Protein AF-A0A2R6S5R5-F1 (afdb_monomer_lite)

Secondary structure (DSSP, 8-state):
---PPP------SS-------S--PPPHHHHHHHHHHHTT-S-HHHHHHHHHHHHHHHHHHHHHTT-SS---TTTT-SSTTTTTGGGSTT-------GGG--S-------------

Sequence (116 aa):
MVPTAASTVLRLDPPFRAEHVGSLLRPPQLLERRAQFDAKQCTAEELKAEEDAAIAAAVKFQQEVGIQSITDGEMRRGFFYEGMFEKLEGMENIVRPIETFSVGAARSVIISELKL

InterPro domains:
  IPR038071 UROD/MetE-like superfamily [G3DSA:3.20.20.210] (4-116)
  IPR038071 UROD/MetE-like superfamily [SSF51726] (13-92)

Radius of gyration: 24.51 Å; chains: 1; bounding box: 72×40×68 Å

Foldseek 3Di:
DDDDPDDPPPDAVVHDDDADDAADDADPVLVVVVVCVVVVNDDPVSSVVSLVVRQVVQQVVCVVVPHPDGYSNPSVDPDPCPPVQVPDPPGDDDDDDPVVPDPDDDDDPPDDDPDD

Organism: NCBI:txid98765

Structure (mmCIF, N/CA/C/O backbone):
data_AF-A0A2R6S5R5-F1
#
_entry.id   AF-A0A2R6S5R5-F1
#
loop_
_atom_site.group_PDB
_atom_site.id
_atom_site.type_symbol
_atom_site.label_atom_id
_atom_site.label_alt_id
_atom_site.label_comp_id
_atom_site.label_asym_id
_atom_site.label_entity_id
_atom_site.label_seq_id
_atom_site.pdbx_PDB_ins_code
_atom_site.Cartn_x
_atom_site.Cartn_y
_atom_site.Cartn_z
_atom_site.occupancy
_atom_site.B_iso_or_equiv
_atom_site.auth_seq_id
_atom_site.auth_comp_id
_atom_site.auth_asym_id
_atom_site.auth_atom_id
_atom_site.pdbx_PDB_model_num
ATOM 1 N N . MET A 1 1 ? -33.033 -22.436 26.066 1.00 39.47 1 MET A N 1
ATOM 2 C CA . MET A 1 1 ? -32.638 -22.919 24.728 1.00 39.47 1 MET A CA 1
ATOM 3 C C . MET A 1 1 ? -32.477 -21.685 23.853 1.00 39.47 1 MET A C 1
ATOM 5 O O . MET A 1 1 ? -33.474 -21.052 23.540 1.00 39.47 1 MET A O 1
ATOM 9 N N . VAL A 1 2 ? -31.241 -21.240 23.627 1.00 40.09 2 VAL A N 1
ATOM 10 C CA . VAL A 1 2 ? -30.948 -20.031 22.835 1.00 40.09 2 VAL A CA 1
ATOM 11 C C . VAL A 1 2 ? -30.979 -20.433 21.357 1.00 40.09 2 VAL A C 1
ATOM 13 O O . VAL A 1 2 ? -30.365 -21.451 21.034 1.00 40.09 2 VAL A O 1
ATOM 16 N N . PRO A 1 3 ? -31.678 -19.714 20.462 1.00 46.84 3 PRO A N 1
ATOM 17 C CA . PRO A 1 3 ? -31.628 -20.034 19.048 1.00 46.84 3 PRO A CA 1
ATOM 18 C C . PRO A 1 3 ? -30.251 -19.645 18.506 1.00 46.84 3 PRO A C 1
ATOM 20 O O . PRO A 1 3 ? -29.874 -18.475 18.500 1.00 46.84 3 PRO A O 1
ATOM 23 N N . THR A 1 4 ? -29.485 -20.647 18.082 1.00 47.94 4 THR A N 1
ATOM 24 C CA . THR A 1 4 ? -28.252 -20.478 17.313 1.00 47.94 4 THR A CA 1
ATOM 25 C C . THR A 1 4 ? -28.619 -19.860 15.967 1.00 47.94 4 THR A C 1
ATOM 27 O O . THR A 1 4 ? -29.376 -20.456 15.201 1.00 47.94 4 THR A O 1
ATOM 30 N N . ALA A 1 5 ? -28.120 -18.654 15.688 1.00 51.91 5 ALA A N 1
ATOM 31 C CA . ALA A 1 5 ? -28.269 -18.029 14.381 1.00 51.91 5 ALA A CA 1
ATOM 32 C C . ALA A 1 5 ? -27.694 -18.967 13.311 1.00 51.91 5 ALA A C 1
ATOM 34 O O . ALA A 1 5 ? -26.538 -19.388 13.395 1.00 51.91 5 ALA A O 1
ATOM 35 N N . ALA A 1 6 ? -28.527 -19.337 12.341 1.00 53.25 6 ALA A N 1
ATOM 36 C CA . ALA A 1 6 ? -28.119 -20.163 11.221 1.00 53.25 6 ALA A CA 1
ATOM 37 C C . ALA A 1 6 ? -26.992 -19.457 10.457 1.00 53.25 6 ALA A C 1
ATOM 39 O O . ALA A 1 6 ? -27.129 -18.302 10.058 1.00 53.25 6 ALA A O 1
ATOM 40 N N . SER A 1 7 ? -25.879 -20.165 10.272 1.00 55.38 7 SER A N 1
ATOM 41 C CA . SER A 1 7 ? -24.800 -19.753 9.381 1.00 55.38 7 SER A CA 1
ATOM 42 C C . SER A 1 7 ? -25.368 -19.609 7.971 1.00 55.38 7 SER A C 1
ATOM 44 O O . SER A 1 7 ? -25.808 -20.592 7.369 1.00 55.38 7 SER A O 1
ATOM 46 N N . THR A 1 8 ? -25.396 -18.379 7.462 1.00 55.62 8 THR A N 1
ATOM 47 C CA . THR A 1 8 ? -25.768 -18.055 6.083 1.00 55.62 8 THR A CA 1
ATOM 48 C C . THR A 1 8 ? -24.664 -18.550 5.151 1.00 55.62 8 THR A C 1
ATOM 50 O O . THR A 1 8 ? -23.839 -17.781 4.663 1.00 55.62 8 THR A O 1
ATOM 53 N N . VAL A 1 9 ? -24.600 -19.862 4.934 1.00 59.59 9 VAL A N 1
ATOM 54 C CA . VAL A 1 9 ? -23.736 -20.446 3.909 1.00 59.59 9 VAL A CA 1
ATOM 55 C C . VAL A 1 9 ? -24.285 -19.992 2.559 1.00 59.59 9 VAL A C 1
ATOM 57 O O . VAL A 1 9 ? -25.377 -20.398 2.160 1.00 59.59 9 VAL A O 1
ATOM 60 N N . LEU A 1 10 ? -23.547 -19.114 1.876 1.00 62.06 10 LEU A N 1
ATOM 61 C CA . LEU A 1 10 ? -23.851 -18.694 0.510 1.00 62.06 10 LEU A CA 1
ATOM 62 C C . LEU A 1 10 ? -23.887 -19.938 -0.385 1.00 62.06 10 LEU A C 1
ATOM 64 O O . LEU A 1 10 ? -22.857 -20.554 -0.653 1.00 62.06 10 LEU A O 1
ATOM 68 N N . ARG A 1 11 ? -25.086 -20.333 -0.822 1.00 62.81 11 ARG A N 1
ATOM 69 C CA . ARG A 1 11 ? -25.267 -21.448 -1.750 1.00 62.81 11 ARG A CA 1
ATOM 70 C C . ARG A 1 11 ? -25.093 -20.922 -3.169 1.00 62.81 11 ARG A C 1
ATOM 72 O O . ARG A 1 11 ? -25.979 -20.275 -3.715 1.00 62.81 11 ARG A O 1
ATOM 79 N N . LEU A 1 12 ? -23.915 -21.167 -3.719 1.00 62.00 12 LEU A N 1
ATOM 80 C CA . LEU A 1 12 ? -23.505 -20.750 -5.048 1.00 62.00 12 LEU A CA 1
ATOM 81 C C . LEU A 1 12 ? -23.690 -21.956 -5.989 1.00 62.00 12 LEU A C 1
ATOM 83 O O . LEU A 1 12 ? -22.866 -22.859 -5.967 1.00 62.00 12 LEU A O 1
ATOM 87 N N . ASP A 1 13 ? -24.780 -22.010 -6.766 1.00 59.38 13 ASP A N 1
ATOM 88 C CA . ASP A 1 13 ? -24.929 -22.999 -7.849 1.00 59.38 13 ASP A CA 1
ATOM 89 C C . ASP A 1 13 ? -25.702 -22.439 -9.069 1.00 59.38 13 ASP A C 1
ATOM 91 O O . ASP A 1 13 ? -26.860 -22.039 -8.912 1.00 59.38 13 ASP A O 1
ATOM 95 N N . PRO A 1 14 ? -25.099 -22.428 -10.282 1.00 60.34 14 PRO A N 1
ATOM 96 C CA . PRO A 1 14 ? -23.676 -22.694 -10.520 1.00 60.34 14 PRO A CA 1
ATOM 97 C C . PRO A 1 14 ? -22.847 -21.570 -9.867 1.00 60.34 14 PRO A C 1
ATOM 99 O O . PRO A 1 14 ? -23.283 -20.415 -9.900 1.00 60.34 14 PRO A O 1
ATOM 102 N N . PRO A 1 15 ? -21.702 -21.852 -9.218 1.00 68.50 15 PRO A N 1
ATOM 103 C CA . PRO A 1 15 ? -21.105 -20.894 -8.302 1.00 68.50 15 PRO A CA 1
ATOM 104 C C . PRO A 1 15 ? -20.371 -19.762 -9.017 1.00 68.50 15 PRO A C 1
ATOM 106 O O . PRO A 1 15 ? -19.145 -19.746 -9.094 1.00 68.50 15 PRO A O 1
ATOM 109 N N . PHE A 1 16 ? -21.101 -18.776 -9.530 1.00 71.50 16 PHE A N 1
ATOM 110 C CA . PHE A 1 16 ? -20.487 -17.533 -9.970 1.00 71.50 16 PHE A CA 1
ATOM 111 C C . PHE A 1 16 ? -20.019 -16.761 -8.737 1.00 71.50 16 PHE A C 1
ATOM 113 O O . PHE A 1 16 ? -20.822 -16.250 -7.958 1.00 71.50 16 PHE A O 1
ATOM 120 N N . ARG A 1 17 ? -18.699 -16.706 -8.550 1.00 74.25 17 ARG A N 1
ATOM 121 C CA . ARG A 1 17 ? -18.044 -15.957 -7.480 1.00 74.25 17 ARG A CA 1
ATOM 122 C C . ARG A 1 17 ? -17.452 -14.684 -8.070 1.00 74.25 17 ARG A C 1
ATOM 124 O O . ARG A 1 17 ? -16.508 -14.752 -8.851 1.00 74.25 17 ARG A O 1
ATOM 131 N N . ALA A 1 18 ? -18.021 -13.538 -7.716 1.00 81.44 18 ALA A N 1
ATOM 132 C CA . ALA A 1 18 ? -17.431 -12.243 -8.026 1.00 81.44 18 ALA A CA 1
ATOM 133 C C . ALA A 1 18 ? -16.522 -11.834 -6.865 1.00 81.44 18 ALA A C 1
ATOM 135 O O . ALA A 1 18 ? -16.965 -11.806 -5.720 1.00 81.44 18 ALA A O 1
ATOM 136 N N . GLU A 1 19 ? -15.261 -11.531 -7.156 1.00 87.00 19 GLU A N 1
ATOM 137 C CA . GLU A 1 19 ? -14.291 -11.074 -6.162 1.00 87.00 19 GLU A CA 1
ATOM 138 C C . GLU A 1 19 ? -13.560 -9.841 -6.670 1.00 87.00 19 GLU A C 1
ATOM 140 O O . GLU A 1 19 ? -13.403 -9.629 -7.875 1.00 87.00 19 GLU A O 1
ATOM 145 N N . HIS A 1 20 ? -13.088 -9.042 -5.721 1.00 92.19 20 HIS A N 1
ATOM 146 C CA . HIS A 1 20 ? -12.180 -7.949 -5.999 1.00 92.19 20 HIS A CA 1
ATOM 147 C C . HIS A 1 20 ? -10.741 -8.476 -6.069 1.00 92.19 20 HIS A C 1
ATOM 149 O O . HIS A 1 20 ? -10.327 -9.267 -5.225 1.00 92.19 20 HIS A O 1
ATOM 155 N N . VAL A 1 21 ? -9.974 -8.054 -7.075 1.00 93.12 21 VAL A N 1
ATOM 156 C CA . VAL A 1 21 ? -8.675 -8.682 -7.386 1.00 93.12 21 VAL A CA 1
ATOM 157 C C . VAL A 1 21 ? -7.464 -7.999 -6.746 1.00 93.12 21 VAL A C 1
ATOM 159 O O . VAL A 1 21 ? -6.392 -8.595 -6.725 1.00 93.12 21 VAL A O 1
ATOM 162 N N . GLY A 1 22 ? -7.603 -6.778 -6.217 1.00 94.38 22 GLY A N 1
ATOM 163 C CA . GLY A 1 22 ? -6.465 -6.057 -5.634 1.00 94.38 22 GLY A CA 1
ATOM 164 C C . GLY A 1 22 ? -6.748 -4.583 -5.373 1.00 94.38 22 GLY A C 1
ATOM 165 O O . GLY A 1 22 ? -7.372 -4.235 -4.377 1.00 94.38 22 GLY A O 1
ATOM 166 N N . SER A 1 23 ? -6.276 -3.722 -6.273 1.00 96.31 23 SER A N 1
ATOM 167 C CA . SER A 1 23 ? -6.294 -2.257 -6.166 1.00 96.31 23 SER A CA 1
ATOM 168 C C . SER A 1 23 ? -7.621 -1.613 -5.748 1.00 96.31 23 SER A C 1
ATOM 170 O O . SER A 1 23 ? -8.612 -1.684 -6.467 1.00 96.31 23 SER A O 1
ATOM 172 N N . LEU A 1 24 ? -7.597 -0.864 -4.643 1.00 96.38 24 LEU A N 1
ATOM 173 C CA . LEU A 1 24 ? -8.677 0.031 -4.212 1.00 96.38 24 LEU A CA 1
ATOM 174 C C . LEU A 1 24 ? -8.265 1.501 -4.364 1.00 96.38 24 LEU A C 1
ATOM 176 O O . LEU A 1 24 ? -7.083 1.830 -4.495 1.00 96.38 24 LEU A O 1
ATOM 180 N N . LEU A 1 25 ? -9.239 2.412 -4.330 1.00 96.56 25 LEU A N 1
ATOM 181 C CA . LEU A 1 25 ? -8.960 3.845 -4.410 1.00 96.56 25 LEU A CA 1
ATOM 182 C C . LEU A 1 25 ? -8.104 4.291 -3.215 1.00 96.56 25 LEU A C 1
ATOM 184 O O . LEU A 1 25 ? -8.455 4.032 -2.063 1.00 96.56 25 LEU A O 1
ATOM 188 N N . ARG A 1 26 ? -6.988 4.978 -3.489 1.00 97.31 26 ARG A N 1
ATOM 189 C CA . ARG A 1 26 ? -6.119 5.510 -2.433 1.00 97.31 26 ARG A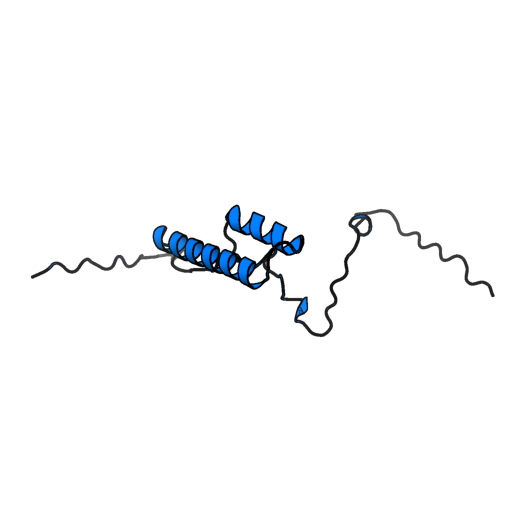 CA 1
ATOM 190 C C . ARG A 1 26 ? -6.813 6.695 -1.747 1.00 97.31 26 ARG A C 1
ATOM 192 O O . ARG A 1 26 ? -7.334 7.564 -2.450 1.00 97.31 26 ARG A O 1
ATOM 199 N N . PRO A 1 27 ? -6.803 6.773 -0.405 1.00 97.69 27 PRO A N 1
ATOM 200 C CA . PRO A 1 27 ? -7.342 7.929 0.296 1.00 97.69 27 PRO A CA 1
ATOM 201 C C . PRO A 1 27 ? -6.503 9.188 -0.004 1.00 97.69 27 PRO A C 1
ATOM 203 O O . PRO A 1 27 ? -5.285 9.078 -0.174 1.00 97.69 27 PRO A O 1
ATOM 206 N N . PRO A 1 28 ? -7.109 10.391 -0.027 1.00 97.75 28 PRO A N 1
ATOM 207 C CA . PRO A 1 28 ? -6.394 11.638 -0.318 1.00 97.75 28 PRO A CA 1
ATOM 208 C C . PRO A 1 28 ? -5.172 11.883 0.578 1.00 97.75 28 PRO A C 1
ATOM 210 O O . PRO A 1 28 ? -4.141 12.332 0.092 1.00 97.75 28 PRO A O 1
ATOM 213 N N . GLN A 1 29 ? -5.265 11.516 1.859 1.00 97.00 29 GLN A N 1
ATOM 214 C CA . GLN A 1 29 ? -4.185 11.656 2.846 1.00 97.00 29 GLN A CA 1
ATOM 215 C C . GLN A 1 29 ? -2.939 10.843 2.464 1.00 97.00 29 GLN A C 1
ATOM 217 O O . GLN A 1 29 ? -1.819 11.337 2.555 1.00 97.00 29 GLN A O 1
ATOM 222 N N . LEU A 1 30 ? -3.130 9.624 1.946 1.00 98.00 30 LEU A N 1
ATOM 223 C CA . LEU A 1 30 ? -2.030 8.796 1.455 1.00 98.00 30 LEU A CA 1
ATOM 224 C C . LEU A 1 30 ? -1.380 9.404 0.205 1.00 98.00 30 LEU A C 1
ATOM 226 O O . LEU A 1 30 ? -0.160 9.367 0.068 1.00 98.00 30 LEU A O 1
ATOM 230 N N . LEU A 1 31 ? -2.176 9.971 -0.708 1.00 97.56 31 LEU A N 1
ATOM 231 C CA . LEU A 1 31 ? -1.646 10.648 -1.897 1.00 97.56 31 LEU A CA 1
ATOM 232 C C . LEU A 1 31 ? -0.825 11.887 -1.517 1.00 97.56 31 LEU A C 1
ATOM 234 O O . LEU A 1 31 ? 0.261 12.088 -2.055 1.00 97.56 31 LEU A O 1
ATOM 238 N N . GLU A 1 32 ? -1.312 12.679 -0.563 1.00 98.00 32 GLU A N 1
ATOM 239 C CA . GLU A 1 32 ? -0.590 13.834 -0.028 1.00 98.00 32 GLU A CA 1
ATOM 240 C C . GLU A 1 32 ? 0.723 13.415 0.642 1.00 98.00 32 GLU A C 1
ATOM 242 O O . GLU A 1 32 ? 1.776 13.978 0.343 1.00 98.00 32 GLU A O 1
ATOM 247 N N . ARG A 1 33 ? 0.692 12.377 1.488 1.00 98.06 33 ARG A N 1
ATOM 248 C CA . ARG A 1 33 ? 1.895 11.867 2.152 1.00 98.06 33 ARG A CA 1
ATOM 249 C C . ARG A 1 33 ? 2.935 11.358 1.158 1.00 98.06 33 ARG A C 1
ATOM 251 O O . ARG A 1 33 ? 4.121 11.609 1.342 1.00 98.06 33 ARG A O 1
ATOM 258 N N . ARG A 1 34 ? 2.508 10.677 0.091 1.00 97.38 34 ARG A N 1
ATOM 259 C CA . ARG A 1 34 ? 3.404 10.250 -0.996 1.00 97.38 34 ARG A CA 1
ATOM 260 C C . ARG A 1 34 ? 4.049 11.445 -1.694 1.00 97.38 34 ARG A C 1
ATOM 262 O O . ARG A 1 34 ? 5.262 11.454 -1.855 1.00 97.38 34 ARG A O 1
ATOM 269 N N . ALA A 1 35 ? 3.275 12.483 -2.013 1.00 97.69 35 ALA A N 1
ATOM 270 C CA . ALA A 1 35 ? 3.821 13.702 -2.609 1.00 97.69 35 ALA A CA 1
ATOM 271 C C . ALA A 1 35 ? 4.851 14.391 -1.690 1.00 97.69 35 ALA A C 1
ATOM 273 O O . ALA A 1 35 ? 5.884 14.864 -2.162 1.00 97.69 35 ALA A O 1
ATOM 274 N N . GLN A 1 36 ? 4.608 14.408 -0.374 1.00 98.31 36 GLN A N 1
ATOM 275 C CA . GLN A 1 36 ? 5.574 14.906 0.612 1.00 98.31 36 GLN A CA 1
ATOM 276 C C . GLN A 1 36 ? 6.841 14.042 0.656 1.00 98.31 36 GLN A C 1
ATOM 278 O O . GLN A 1 36 ? 7.946 14.583 0.699 1.00 98.31 36 GLN A O 1
ATOM 283 N N . PHE A 1 37 ? 6.704 12.715 0.610 1.00 98.06 37 PHE A N 1
ATOM 284 C CA . PHE A 1 37 ? 7.841 11.796 0.578 1.00 98.06 37 PHE A CA 1
ATOM 285 C C . PHE A 1 37 ? 8.707 12.007 -0.671 1.00 98.06 37 PHE A C 1
ATOM 287 O O . PHE A 1 37 ? 9.921 12.178 -0.552 1.00 98.06 37 PHE A O 1
ATOM 294 N N . ASP A 1 38 ? 8.086 12.108 -1.849 1.00 96.31 38 ASP A N 1
ATOM 295 C CA . ASP A 1 38 ? 8.771 12.379 -3.120 1.00 96.31 38 ASP A CA 1
ATOM 296 C C . ASP A 1 38 ? 9.489 13.740 -3.102 1.00 96.31 38 ASP A C 1
ATOM 298 O O . ASP A 1 38 ? 10.600 13.888 -3.621 1.00 96.31 38 ASP A O 1
ATOM 302 N N . ALA A 1 39 ? 8.894 14.731 -2.431 1.00 98.12 39 ALA A N 1
ATOM 303 C CA . ALA A 1 39 ? 9.488 16.044 -2.192 1.00 98.12 39 ALA A CA 1
ATOM 304 C C . ALA A 1 39 ? 10.543 16.061 -1.065 1.00 98.12 39 ALA A C 1
ATOM 306 O O . ALA A 1 39 ? 11.097 17.123 -0.770 1.00 98.12 39 ALA A O 1
ATOM 307 N N . LYS A 1 40 ? 10.846 14.912 -0.440 1.00 98.19 40 LYS A N 1
ATOM 308 C CA . LYS A 1 40 ? 11.767 14.760 0.706 1.00 98.19 40 LYS A CA 1
ATOM 309 C C . LYS A 1 40 ? 11.351 15.572 1.942 1.00 98.19 40 LYS A C 1
ATOM 311 O O . LYS A 1 40 ? 12.201 16.043 2.695 1.00 98.19 40 LYS A O 1
ATOM 316 N N . GLN A 1 41 ? 10.047 15.753 2.132 1.00 98.31 41 GLN A N 1
ATOM 317 C CA . GLN A 1 41 ? 9.436 16.518 3.226 1.00 98.31 41 GLN A CA 1
ATOM 318 C C . GLN A 1 41 ? 8.927 15.640 4.377 1.00 98.31 41 GLN A C 1
ATOM 320 O O . GLN A 1 41 ? 8.594 16.176 5.430 1.00 98.31 41 GLN A O 1
ATOM 325 N N . CYS A 1 42 ? 8.876 14.317 4.204 1.00 97.81 42 CYS A N 1
ATOM 326 C CA . CYS A 1 42 ? 8.569 13.363 5.270 1.00 97.81 42 CYS A CA 1
ATOM 327 C C . CYS A 1 42 ? 9.526 12.163 5.221 1.00 97.81 42 CYS A C 1
ATOM 329 O O . CYS A 1 42 ? 10.174 11.913 4.199 1.00 97.81 42 CYS A O 1
ATOM 331 N N . THR A 1 43 ? 9.627 11.416 6.319 1.00 98.38 43 THR A N 1
ATOM 332 C CA . THR A 1 43 ? 10.469 10.214 6.387 1.00 98.38 43 THR A CA 1
ATOM 333 C C . THR A 1 43 ? 9.768 8.991 5.793 1.00 98.38 43 THR A C 1
ATOM 335 O O . THR A 1 43 ? 8.555 8.982 5.560 1.00 98.38 43 THR A O 1
ATOM 338 N N . ALA A 1 44 ? 10.538 7.926 5.552 1.00 97.81 44 ALA A N 1
ATOM 339 C CA . ALA A 1 44 ? 9.990 6.653 5.092 1.00 97.81 44 ALA A CA 1
ATOM 340 C C . ALA A 1 44 ? 9.071 6.015 6.147 1.00 97.81 44 ALA A C 1
ATOM 342 O O . ALA A 1 44 ? 8.073 5.389 5.803 1.00 97.81 44 ALA A O 1
ATOM 343 N N . GLU A 1 45 ? 9.377 6.197 7.432 1.00 98.44 45 GLU A N 1
ATOM 344 C CA . GLU A 1 45 ? 8.569 5.715 8.554 1.00 98.44 45 GLU A CA 1
ATOM 345 C C . GLU A 1 45 ? 7.222 6.440 8.625 1.00 98.44 45 GLU A C 1
ATOM 347 O O . GLU A 1 45 ? 6.195 5.807 8.867 1.00 98.44 45 GLU A O 1
ATOM 352 N N . GLU A 1 46 ? 7.211 7.750 8.365 1.00 98.06 46 GLU A N 1
ATOM 353 C CA . GLU A 1 46 ? 5.988 8.554 8.317 1.00 98.06 46 GLU A CA 1
ATOM 354 C C . GLU A 1 46 ? 5.086 8.152 7.144 1.00 98.06 46 GLU A C 1
ATOM 356 O O . GLU A 1 46 ? 3.879 7.986 7.329 1.00 98.06 46 GLU A O 1
ATOM 361 N N . LEU A 1 47 ? 5.659 7.929 5.954 1.00 98.44 47 LEU A N 1
ATOM 362 C CA . LEU A 1 47 ? 4.912 7.383 4.818 1.00 98.44 47 LEU A CA 1
ATOM 363 C C . LEU A 1 47 ? 4.375 5.983 5.134 1.00 98.44 47 LEU A C 1
ATOM 365 O O . LEU A 1 47 ? 3.197 5.702 4.914 1.00 98.44 47 LEU A O 1
ATOM 369 N N . LYS A 1 48 ? 5.219 5.120 5.704 1.00 98.25 48 LYS A N 1
ATOM 370 C CA . LYS A 1 48 ? 4.848 3.754 6.065 1.00 98.25 48 LYS A CA 1
ATOM 371 C C . LYS A 1 48 ? 3.662 3.713 7.028 1.00 98.25 48 LYS A C 1
ATOM 373 O O . LYS A 1 48 ? 2.801 2.849 6.858 1.00 98.25 48 LYS A O 1
ATOM 378 N N . ALA A 1 49 ? 3.623 4.610 8.013 1.00 98.31 49 ALA A N 1
ATOM 379 C CA . ALA A 1 49 ? 2.524 4.703 8.968 1.00 98.31 49 ALA A CA 1
ATOM 380 C C . ALA A 1 49 ? 1.196 5.073 8.283 1.00 98.31 49 ALA A C 1
ATOM 382 O O . ALA A 1 49 ? 0.169 4.459 8.571 1.00 98.31 49 ALA A O 1
ATOM 383 N N . GLU A 1 50 ? 1.222 6.020 7.341 1.00 98.44 50 GLU A N 1
ATOM 384 C CA . GLU A 1 50 ? 0.042 6.410 6.556 1.00 98.44 50 GLU A CA 1
ATOM 385 C C . GLU A 1 50 ? -0.445 5.263 5.652 1.00 98.44 50 GLU A C 1
ATOM 387 O O . GLU A 1 50 ? -1.641 4.989 5.556 1.00 98.44 50 GLU A O 1
ATOM 392 N N . GLU A 1 51 ? 0.482 4.531 5.030 1.00 98.50 51 GLU A N 1
ATOM 393 C CA . GLU A 1 51 ? 0.162 3.336 4.246 1.00 98.50 51 GLU A CA 1
ATOM 394 C C . GLU A 1 51 ? -0.465 2.233 5.105 1.00 98.50 51 GLU A C 1
ATOM 396 O O . GLU A 1 51 ? -1.454 1.630 4.694 1.00 98.50 51 GLU A O 1
ATOM 401 N N . ASP A 1 52 ? 0.077 1.970 6.299 1.00 98.62 52 ASP A N 1
ATOM 402 C CA . ASP A 1 52 ? -0.469 0.974 7.230 1.00 98.62 52 ASP A CA 1
ATOM 403 C C . ASP A 1 52 ? -1.888 1.359 7.687 1.00 98.62 52 ASP A C 1
ATOM 405 O O . ASP A 1 52 ? -2.777 0.502 7.738 1.00 98.62 52 ASP A O 1
ATOM 409 N N . ALA A 1 53 ? -2.140 2.650 7.931 1.00 98.44 53 ALA A N 1
ATOM 410 C CA . ALA A 1 53 ? -3.478 3.156 8.231 1.00 98.44 53 ALA A CA 1
ATOM 411 C C . ALA A 1 53 ? -4.448 2.972 7.047 1.00 98.44 53 ALA A C 1
ATOM 413 O O . ALA A 1 53 ? -5.574 2.499 7.236 1.00 98.44 53 ALA A O 1
ATOM 414 N N . ALA A 1 54 ? -4.012 3.278 5.821 1.00 98.56 54 ALA A N 1
ATOM 415 C CA . ALA A 1 54 ? -4.819 3.096 4.615 1.00 98.56 54 ALA A CA 1
ATOM 416 C C . ALA A 1 54 ? -5.156 1.617 4.351 1.00 98.56 54 ALA A C 1
ATOM 418 O O . ALA A 1 54 ? -6.294 1.301 3.998 1.00 98.56 54 ALA A O 1
ATOM 419 N N . ILE A 1 55 ? -4.204 0.701 4.569 1.00 98.69 55 ILE A N 1
ATOM 420 C CA . ILE A 1 55 ? -4.431 -0.750 4.465 1.00 98.69 55 ILE A CA 1
ATOM 421 C C . ILE A 1 55 ? -5.463 -1.199 5.500 1.00 98.69 55 ILE A C 1
ATOM 423 O O . ILE A 1 55 ? -6.409 -1.905 5.154 1.00 98.69 55 ILE A O 1
ATOM 427 N N . ALA A 1 56 ? -5.326 -0.773 6.758 1.00 98.56 56 ALA A N 1
ATOM 428 C CA . ALA A 1 56 ? -6.274 -1.136 7.810 1.00 98.56 56 ALA A CA 1
ATOM 429 C C . ALA A 1 56 ? -7.703 -0.668 7.479 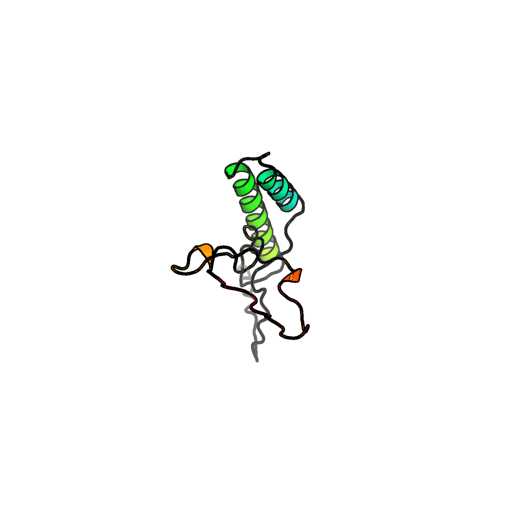1.00 98.56 56 ALA A C 1
ATOM 431 O O . ALA A 1 56 ? -8.660 -1.429 7.639 1.00 98.56 56 ALA A O 1
ATOM 432 N N . ALA A 1 57 ? -7.849 0.553 6.955 1.00 98.44 57 ALA A N 1
ATOM 433 C CA . ALA A 1 57 ? -9.132 1.077 6.497 1.00 98.44 57 ALA A CA 1
ATOM 434 C C . ALA A 1 57 ? -9.698 0.280 5.307 1.00 98.44 57 ALA A C 1
ATOM 436 O O . ALA A 1 57 ? -10.883 -0.052 5.303 1.00 98.44 57 ALA A O 1
ATOM 437 N N . ALA A 1 58 ? -8.859 -0.084 4.332 1.00 98.19 58 ALA A N 1
ATOM 438 C CA . ALA A 1 58 ? -9.254 -0.898 3.184 1.00 98.19 58 ALA A CA 1
ATOM 439 C C . ALA A 1 58 ? -9.720 -2.304 3.590 1.00 98.19 58 ALA A C 1
ATOM 441 O O . ALA A 1 58 ? -10.717 -2.808 3.068 1.00 98.19 58 ALA A O 1
ATOM 442 N N . VAL A 1 59 ? -9.021 -2.940 4.534 1.00 98.19 59 VAL A N 1
ATOM 443 C CA . VAL A 1 59 ? -9.395 -4.248 5.090 1.00 98.19 59 VAL A CA 1
ATOM 444 C C . VAL A 1 59 ? -10.742 -4.155 5.803 1.00 98.19 59 VAL A C 1
ATOM 446 O O . VAL A 1 59 ? -11.633 -4.956 5.522 1.00 98.19 59 VAL A O 1
ATOM 449 N N . LYS A 1 60 ? -10.922 -3.149 6.667 1.00 98.31 60 LYS A N 1
ATOM 450 C CA . LYS A 1 60 ? -12.184 -2.913 7.380 1.00 98.31 60 LYS A CA 1
ATOM 451 C C . LYS A 1 60 ? -13.345 -2.689 6.412 1.00 98.31 60 LYS A C 1
ATOM 453 O O . LYS A 1 60 ? -14.385 -3.318 6.562 1.00 98.31 60 LYS A O 1
ATOM 458 N N . PHE A 1 61 ? -13.150 -1.861 5.387 1.00 97.50 61 PHE A N 1
ATOM 459 C CA . PHE A 1 61 ? -14.162 -1.606 4.362 1.00 97.50 61 PHE A CA 1
ATOM 460 C C . PHE A 1 61 ? -14.578 -2.890 3.634 1.00 97.50 61 PHE A C 1
ATOM 462 O O . PHE A 1 61 ? -15.768 -3.174 3.529 1.00 97.50 61 PHE A O 1
ATOM 469 N N . GLN A 1 62 ? -13.615 -3.701 3.182 1.00 96.88 62 GLN A N 1
ATOM 470 C CA . GLN A 1 62 ? -13.902 -4.975 2.513 1.00 96.88 62 GLN A CA 1
ATOM 471 C C . GLN A 1 62 ? -14.690 -5.937 3.421 1.00 96.88 62 GLN A C 1
ATOM 473 O O . GLN A 1 62 ? -15.637 -6.573 2.958 1.00 96.88 62 GLN A O 1
ATOM 478 N N . GLN A 1 63 ? -14.348 -6.004 4.714 1.00 96.00 63 GLN A N 1
ATOM 479 C CA . GLN A 1 63 ? -15.091 -6.793 5.703 1.00 96.00 63 GLN A CA 1
ATOM 480 C C . GLN A 1 63 ? -16.529 -6.284 5.883 1.00 96.00 63 GLN A C 1
ATOM 482 O O . GLN A 1 63 ? -17.461 -7.086 5.913 1.00 96.00 63 GLN A O 1
ATOM 487 N N . GLU A 1 64 ? -16.721 -4.965 5.975 1.00 97.25 64 GLU A N 1
ATOM 488 C CA . GLU A 1 64 ? -18.036 -4.33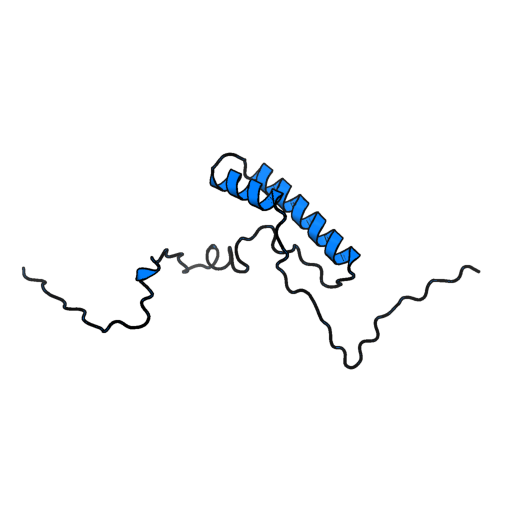5 6.157 1.00 97.25 64 GLU A CA 1
ATOM 489 C C . GLU A 1 64 ? -18.976 -4.587 4.970 1.00 97.25 64 GLU A C 1
ATOM 491 O O . GLU A 1 64 ? -20.170 -4.807 5.172 1.00 97.25 64 GLU A O 1
ATOM 496 N N . VAL A 1 65 ? -18.451 -4.609 3.740 1.00 94.38 65 VAL A N 1
ATOM 497 C CA . VAL A 1 65 ? -19.243 -4.890 2.527 1.00 94.38 65 VAL A CA 1
ATOM 498 C C . VAL A 1 65 ? -19.361 -6.384 2.198 1.00 94.38 65 VAL A C 1
ATOM 500 O O . VAL A 1 65 ? -19.970 -6.745 1.193 1.00 94.38 65 VAL A O 1
ATOM 503 N N . GLY A 1 66 ? -18.801 -7.264 3.034 1.00 91.25 66 GLY A N 1
ATOM 504 C CA . GLY A 1 66 ? -18.932 -8.717 2.899 1.00 91.25 66 GLY A CA 1
ATOM 505 C C . GLY A 1 66 ? -18.040 -9.363 1.834 1.00 91.25 66 GLY A C 1
ATOM 506 O O . GLY A 1 66 ? -18.315 -10.495 1.431 1.00 91.25 66 GLY A O 1
ATOM 507 N N . ILE A 1 67 ? -16.974 -8.689 1.384 1.00 90.56 67 ILE A N 1
ATOM 508 C CA . ILE A 1 67 ? -15.956 -9.309 0.523 1.00 90.56 67 ILE A CA 1
ATOM 509 C C . ILE A 1 67 ? -15.230 -10.390 1.325 1.00 90.56 67 ILE A C 1
ATOM 511 O O . ILE A 1 67 ? -14.767 -10.156 2.440 1.00 90.56 67 ILE A O 1
ATOM 515 N N . GLN A 1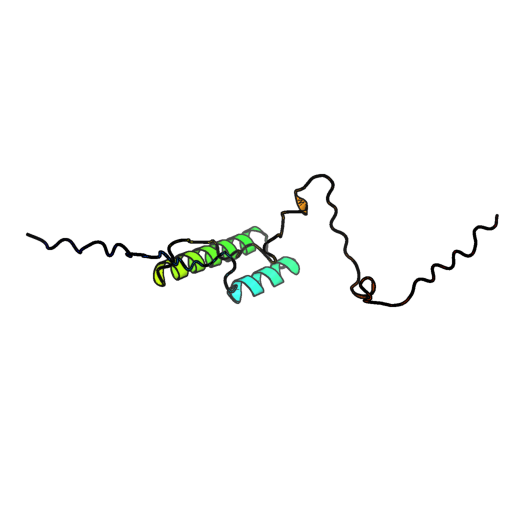 68 ? -15.119 -11.585 0.746 1.00 88.25 68 GLN A N 1
ATOM 516 C CA . GLN A 1 68 ? -14.456 -12.709 1.404 1.00 88.25 68 GLN A CA 1
ATOM 517 C C . GLN A 1 68 ? -12.965 -12.778 1.070 1.00 88.25 68 GLN A C 1
ATOM 519 O O . GLN A 1 68 ? -12.168 -13.156 1.929 1.00 88.25 68 GLN A O 1
ATOM 524 N N . SER A 1 69 ? -12.573 -12.421 -0.158 1.00 91.62 69 SER A N 1
ATOM 525 C CA . SER A 1 69 ? -11.165 -12.341 -0.549 1.00 91.62 69 SER A CA 1
ATOM 526 C C . SER A 1 69 ? -10.597 -10.961 -0.224 1.00 91.62 69 SER A C 1
ATOM 528 O O . SER A 1 69 ? -10.645 -10.045 -1.041 1.00 91.62 69 SER A O 1
ATOM 530 N N . ILE A 1 70 ? -10.073 -10.802 0.990 1.00 95.56 70 ILE A N 1
ATOM 531 C CA . ILE A 1 70 ? -9.502 -9.532 1.445 1.00 95.56 70 ILE A CA 1
ATOM 532 C C . ILE A 1 70 ? -8.133 -9.293 0.801 1.00 95.56 70 ILE A C 1
ATOM 534 O O . ILE A 1 70 ? -7.254 -10.153 0.836 1.00 95.56 70 ILE A O 1
ATOM 538 N N . THR A 1 71 ? -7.942 -8.087 0.275 1.00 97.19 71 THR A N 1
ATOM 539 C CA . THR A 1 71 ? -6.662 -7.588 -0.249 1.00 97.19 71 THR A CA 1
ATOM 540 C C . THR A 1 71 ? -6.196 -6.371 0.553 1.00 97.19 71 THR A C 1
ATOM 542 O O . THR A 1 71 ? -6.980 -5.760 1.278 1.00 97.19 71 THR A O 1
ATOM 545 N N . ASP A 1 72 ? -4.932 -5.973 0.421 1.00 97.31 72 ASP A N 1
ATOM 546 C CA . ASP A 1 72 ? -4.421 -4.734 1.023 1.00 97.31 72 ASP A CA 1
ATOM 547 C C . ASP A 1 72 ? -4.794 -3.477 0.211 1.00 97.31 72 ASP A C 1
ATOM 549 O O . ASP A 1 72 ? -4.341 -2.381 0.532 1.00 97.31 72 ASP A O 1
ATOM 553 N N . GLY A 1 73 ? -5.582 -3.623 -0.863 1.00 97.38 73 GLY A N 1
ATOM 554 C CA . GLY A 1 73 ? -5.929 -2.540 -1.781 1.00 97.38 73 GLY A CA 1
ATOM 555 C C . GLY A 1 73 ? -4.754 -2.023 -2.618 1.00 97.38 73 GLY A C 1
ATOM 556 O O . GLY A 1 73 ? -4.902 -1.000 -3.289 1.00 97.38 73 GLY A O 1
ATOM 557 N N . GLU A 1 74 ? -3.594 -2.688 -2.574 1.00 96.88 74 GLU A N 1
ATOM 558 C CA . GLU A 1 74 ? -2.323 -2.247 -3.155 1.00 96.88 74 GLU A CA 1
ATOM 559 C C . GLU A 1 74 ? -1.867 -0.862 -2.657 1.00 96.88 74 GLU A C 1
ATOM 561 O O . GLU A 1 74 ? -1.180 -0.125 -3.365 1.00 96.88 74 GLU A O 1
ATOM 566 N N . MET A 1 75 ? -2.215 -0.482 -1.423 1.00 97.62 75 MET A N 1
ATOM 567 C CA . MET A 1 75 ? -1.976 0.871 -0.890 1.00 97.62 75 MET A CA 1
ATOM 568 C C . MET A 1 75 ? -0.498 1.270 -0.791 1.00 97.62 75 MET A C 1
ATOM 570 O O . MET A 1 75 ? -0.202 2.441 -0.597 1.00 97.62 75 MET A O 1
ATOM 574 N N . ARG A 1 76 ? 0.444 0.338 -0.952 1.00 96.12 76 ARG A N 1
ATOM 575 C CA . ARG A 1 76 ? 1.895 0.610 -0.993 1.00 96.12 76 ARG A CA 1
ATOM 576 C C . ARG A 1 76 ? 2.456 0.756 -2.407 1.00 96.12 76 ARG A C 1
ATOM 578 O O . ARG A 1 76 ? 3.645 0.981 -2.567 1.00 96.12 76 ARG A O 1
ATOM 585 N N . ARG A 1 77 ? 1.611 0.593 -3.430 1.00 93.31 77 ARG A N 1
ATOM 586 C CA . ARG A 1 77 ? 2.020 0.580 -4.838 1.00 93.31 77 ARG A CA 1
ATOM 587 C C . ARG A 1 77 ? 1.432 1.757 -5.618 1.00 93.31 77 ARG A C 1
ATOM 589 O O . ARG A 1 77 ? 0.302 2.195 -5.357 1.00 93.31 77 ARG A O 1
ATOM 596 N N . GLY A 1 78 ? 2.194 2.285 -6.566 1.00 90.50 78 GLY A N 1
ATOM 597 C CA . GLY A 1 78 ? 1.767 3.128 -7.678 1.00 90.50 78 GLY A CA 1
ATOM 598 C C . GLY A 1 78 ? 1.243 2.313 -8.864 1.00 90.50 78 GLY A C 1
ATOM 599 O O . GLY A 1 78 ? 0.273 2.729 -9.491 1.00 90.50 78 GLY A O 1
ATOM 600 N N . PHE A 1 79 ? 1.804 1.123 -9.113 1.00 90.12 79 PHE A N 1
ATOM 601 C CA . PHE A 1 79 ? 1.360 0.194 -10.165 1.00 90.12 79 PHE A CA 1
ATOM 602 C C . PHE A 1 79 ? 1.349 -1.254 -9.656 1.00 90.12 79 PHE A C 1
ATOM 604 O O . PHE A 1 79 ? 2.182 -1.627 -8.833 1.00 90.12 79 PHE A O 1
ATOM 611 N N . PHE A 1 80 ? 0.464 -2.109 -10.181 1.00 90.81 80 PHE A N 1
ATOM 612 C CA . PHE A 1 80 ? 0.322 -3.484 -9.673 1.00 90.81 80 PHE A CA 1
ATOM 613 C C . PHE A 1 80 ? 1.616 -4.315 -9.777 1.00 90.81 80 PHE A C 1
ATOM 615 O O . PHE A 1 80 ? 1.918 -5.119 -8.893 1.00 90.81 80 PHE A O 1
ATOM 622 N N . TYR A 1 81 ? 2.424 -4.079 -10.815 1.00 90.56 81 TYR A N 1
ATOM 623 C CA . TYR A 1 81 ? 3.702 -4.762 -11.047 1.00 90.56 81 TYR A CA 1
ATOM 624 C C . TYR A 1 81 ? 4.909 -4.084 -10.380 1.00 90.56 81 TYR A C 1
ATOM 626 O O . TYR A 1 81 ? 6.032 -4.559 -10.543 1.00 90.56 81 TYR A O 1
ATOM 634 N N . GLU A 1 82 ? 4.718 -2.987 -9.645 1.00 90.12 82 GLU A N 1
ATOM 635 C CA . GLU A 1 82 ? 5.823 -2.254 -9.023 1.00 90.12 82 GLU A CA 1
ATOM 636 C C . GLU A 1 82 ? 6.668 -3.160 -8.114 1.00 90.12 82 GLU A C 1
ATOM 638 O O . GLU A 1 82 ? 6.150 -3.926 -7.291 1.00 90.12 82 GLU A O 1
ATOM 643 N N . GLY A 1 83 ? 7.989 -3.099 -8.271 1.00 88.62 83 GLY A N 1
ATOM 644 C CA . GLY A 1 83 ? 8.929 -3.920 -7.518 1.00 88.62 83 GLY A CA 1
ATOM 645 C C . GLY A 1 83 ? 9.080 -5.351 -8.039 1.00 88.62 83 GLY A C 1
ATOM 646 O O . GLY A 1 83 ? 9.819 -6.117 -7.420 1.00 88.62 83 GLY A O 1
ATOM 647 N N . MET A 1 84 ? 8.378 -5.749 -9.110 1.00 91.50 84 MET A N 1
ATOM 648 C CA . MET A 1 84 ? 8.579 -7.048 -9.758 1.00 91.50 84 MET A CA 1
ATOM 649 C C . MET A 1 84 ? 9.876 -7.036 -10.569 1.00 91.50 84 MET A C 1
ATOM 651 O O . MET A 1 84 ? 10.776 -7.821 -10.285 1.00 91.50 84 MET A O 1
ATOM 655 N N . PHE A 1 85 ? 9.981 -6.149 -11.561 1.00 91.94 85 PHE A N 1
ATOM 656 C CA . PHE A 1 85 ? 11.102 -6.136 -12.506 1.00 91.94 85 PHE A CA 1
ATOM 657 C C . PHE A 1 85 ? 12.400 -5.652 -11.862 1.00 91.94 85 PHE A C 1
ATOM 659 O O . PHE A 1 85 ? 13.459 -6.181 -12.170 1.00 91.94 85 PHE A O 1
ATOM 666 N N . GLU A 1 86 ? 12.314 -4.740 -10.893 1.00 90.31 86 GLU A N 1
ATOM 667 C CA . GLU A 1 86 ? 13.447 -4.236 -10.107 1.00 90.31 86 GLU A CA 1
ATOM 668 C C . GLU A 1 86 ? 14.166 -5.340 -9.320 1.00 90.31 86 GLU A C 1
ATOM 670 O O . GLU A 1 86 ? 15.315 -5.171 -8.919 1.00 90.31 86 GLU A O 1
ATOM 675 N N . LYS A 1 87 ? 13.475 -6.454 -9.052 1.00 92.12 87 LYS A N 1
ATOM 676 C CA . LYS A 1 87 ? 13.990 -7.580 -8.264 1.00 92.12 87 LYS A CA 1
ATOM 677 C C . LYS A 1 87 ? 14.388 -8.783 -9.116 1.00 92.12 87 LYS A C 1
ATOM 679 O O . LYS A 1 87 ? 14.859 -9.772 -8.560 1.00 92.12 87 LYS A O 1
ATOM 684 N N . LEU A 1 88 ? 14.177 -8.731 -10.431 1.00 94.31 88 LEU A N 1
ATOM 685 C CA . LEU A 1 88 ? 14.555 -9.806 -11.343 1.00 94.31 88 LEU A CA 1
ATOM 686 C C . LEU A 1 88 ? 15.964 -9.557 -11.883 1.00 94.31 88 LEU A C 1
ATOM 688 O O . LEU A 1 88 ? 16.237 -8.527 -12.495 1.00 94.31 88 LEU A O 1
ATOM 692 N N . GLU A 1 89 ? 16.856 -10.524 -11.677 1.00 95.81 89 GLU A N 1
ATOM 693 C CA . GLU A 1 89 ? 18.206 -10.474 -12.236 1.00 95.81 89 GLU A CA 1
ATOM 694 C C . GLU A 1 89 ? 18.155 -10.393 -13.770 1.00 95.81 89 GLU A C 1
ATOM 696 O O . GLU A 1 89 ? 17.396 -11.111 -14.423 1.00 95.81 89 GLU A O 1
ATOM 701 N N . GLY A 1 90 ? 18.965 -9.502 -14.346 1.00 95.12 90 GLY A N 1
ATOM 702 C CA . GLY A 1 90 ? 19.027 -9.278 -15.792 1.00 95.12 90 GLY A CA 1
ATOM 703 C C . GLY A 1 90 ? 17.964 -8.327 -16.354 1.00 95.12 90 GLY A C 1
ATOM 704 O O . GLY A 1 90 ? 17.967 -8.087 -17.560 1.00 95.12 90 GLY A O 1
ATOM 705 N N . MET A 1 91 ? 17.085 -7.764 -15.518 1.00 94.56 91 MET A N 1
ATOM 706 C CA . MET A 1 91 ? 16.159 -6.698 -15.914 1.00 94.56 91 MET A CA 1
ATOM 707 C C . MET A 1 91 ? 16.733 -5.313 -15.590 1.00 94.56 91 MET A C 1
ATOM 709 O O . MET A 1 91 ? 17.330 -5.105 -1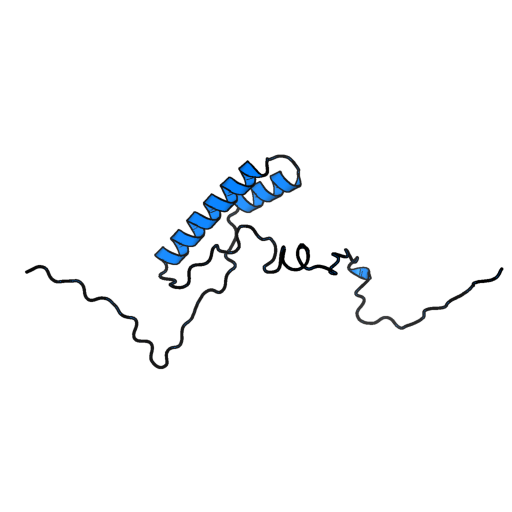4.536 1.00 94.56 91 MET A O 1
ATOM 713 N N . GLU A 1 92 ? 16.503 -4.346 -16.480 1.00 90.31 92 GLU A N 1
ATOM 714 C CA . GLU A 1 92 ? 16.899 -2.948 -16.294 1.00 90.31 92 GLU A CA 1
ATOM 715 C C . GLU A 1 92 ? 15.724 -2.014 -16.610 1.00 90.31 92 GLU A C 1
ATOM 717 O O . GLU A 1 92 ? 15.089 -2.115 -17.664 1.00 90.31 92 GLU A O 1
ATOM 722 N N . ASN A 1 93 ? 15.443 -1.084 -15.694 1.00 85.75 93 ASN A N 1
ATOM 723 C CA . ASN A 1 93 ? 14.448 -0.040 -15.911 1.00 85.75 93 ASN A CA 1
ATOM 724 C C . ASN A 1 93 ? 15.026 1.051 -16.814 1.00 85.75 93 ASN A C 1
ATOM 726 O O . ASN A 1 93 ? 15.860 1.850 -16.393 1.00 85.75 93 ASN A O 1
ATOM 730 N N . ILE A 1 94 ? 14.535 1.112 -18.049 1.00 86.81 94 ILE A N 1
ATOM 731 C CA . ILE A 1 94 ? 14.905 2.150 -19.010 1.00 86.81 94 ILE A CA 1
ATOM 732 C C . ILE A 1 94 ? 13.802 3.205 -19.100 1.00 86.81 94 ILE A C 1
ATOM 734 O O . ILE A 1 94 ? 12.661 2.914 -19.457 1.00 86.81 94 ILE A O 1
ATOM 738 N N . VAL A 1 95 ? 14.142 4.462 -18.817 1.00 83.62 95 VAL A N 1
ATOM 739 C CA . VAL A 1 95 ? 13.233 5.585 -19.069 1.00 83.62 95 VAL A CA 1
ATOM 740 C C . VAL A 1 95 ? 13.310 5.919 -20.553 1.00 83.62 95 VAL A C 1
ATOM 742 O O . VAL A 1 95 ? 14.331 6.408 -21.036 1.00 83.62 95 VAL A O 1
ATOM 745 N N . ARG A 1 96 ? 12.239 5.632 -21.297 1.00 82.69 96 ARG A N 1
ATOM 746 C CA . ARG A 1 96 ? 12.129 6.011 -22.709 1.00 82.69 96 ARG A CA 1
ATOM 747 C C . ARG A 1 96 ? 11.203 7.216 -22.859 1.00 82.69 96 ARG A C 1
ATOM 749 O O . ARG A 1 96 ? 10.046 7.116 -22.450 1.00 82.69 96 ARG A O 1
ATOM 756 N N . PRO A 1 97 ? 11.673 8.319 -23.468 1.00 82.56 97 PRO A N 1
ATOM 757 C CA . PRO A 1 97 ? 10.812 9.441 -23.826 1.00 82.56 97 PRO A CA 1
ATOM 758 C C . PRO A 1 97 ? 9.653 8.966 -24.708 1.00 82.56 97 PRO A C 1
ATOM 760 O O . PRO A 1 97 ? 9.850 8.085 -25.555 1.00 82.56 97 PRO A O 1
ATOM 763 N N . ILE A 1 98 ? 8.454 9.521 -24.514 1.00 78.06 98 ILE A N 1
ATOM 764 C CA . ILE A 1 98 ? 7.242 9.074 -25.217 1.00 78.06 98 ILE A CA 1
ATOM 765 C C . ILE A 1 98 ? 7.365 9.231 -26.739 1.00 78.06 98 ILE A C 1
ATOM 767 O O . ILE A 1 98 ? 6.819 8.436 -27.499 1.00 78.06 98 ILE A O 1
ATOM 771 N N . GLU A 1 99 ? 8.184 10.183 -27.181 1.00 79.81 99 GLU A N 1
ATOM 772 C CA . GLU A 1 99 ? 8.549 10.449 -28.572 1.00 79.81 99 GLU A CA 1
ATOM 773 C C . GLU A 1 99 ? 9.232 9.246 -29.242 1.00 79.81 99 GLU A C 1
ATOM 775 O O . GLU A 1 99 ? 9.163 9.078 -30.458 1.00 79.81 99 GLU A O 1
ATOM 780 N N . THR A 1 100 ? 9.857 8.369 -28.450 1.00 76.06 100 THR A N 1
ATOM 781 C CA . THR A 1 100 ? 10.506 7.135 -28.924 1.00 76.06 100 THR A CA 1
ATOM 782 C C . THR A 1 100 ? 9.484 6.101 -29.410 1.00 76.06 100 THR A C 1
ATOM 784 O O . THR A 1 100 ? 9.821 5.225 -30.206 1.00 76.06 100 THR A O 1
ATOM 787 N N . PHE A 1 101 ? 8.230 6.193 -28.958 1.00 68.75 101 PHE A N 1
ATOM 788 C CA . PHE A 1 101 ? 7.135 5.291 -29.315 1.00 68.75 101 PHE A CA 1
ATOM 789 C C . PHE A 1 101 ? 6.284 5.888 -30.445 1.00 68.75 101 PHE A C 1
ATOM 791 O O . PHE A 1 101 ? 5.063 5.990 -30.344 1.00 68.75 101 PHE A O 1
ATOM 798 N N . SER A 1 102 ? 6.917 6.319 -31.537 1.00 69.44 102 SER A N 1
ATOM 799 C CA . SER A 1 102 ? 6.168 6.766 -32.713 1.00 69.44 102 SER A CA 1
ATOM 800 C C . SER A 1 102 ? 5.505 5.569 -33.404 1.00 69.44 102 SER A C 1
ATOM 802 O O . SER A 1 102 ? 6.174 4.656 -33.898 1.00 69.44 102 SER A O 1
ATOM 804 N N . VAL A 1 103 ? 4.171 5.576 -33.449 1.00 60.28 103 VAL A N 1
ATOM 805 C CA . VAL A 1 103 ? 3.367 4.652 -34.255 1.00 60.28 103 VAL A CA 1
ATOM 806 C C . VAL A 1 103 ? 3.463 5.109 -35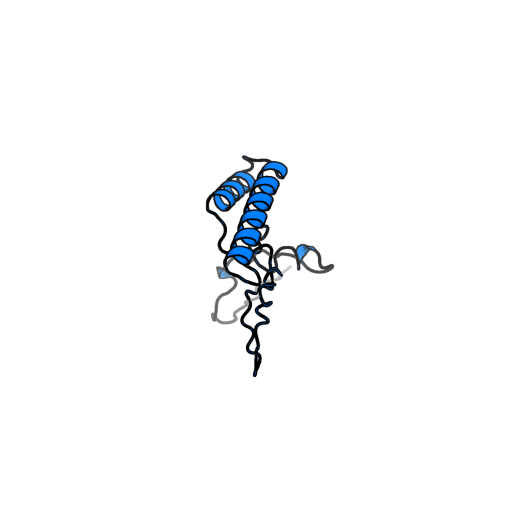.712 1.00 60.28 103 VAL A C 1
ATOM 808 O O . VAL A 1 103 ? 2.651 5.891 -36.188 1.00 60.28 103 VAL A O 1
ATOM 811 N N . GLY A 1 104 ? 4.496 4.648 -36.414 1.00 53.97 104 GLY A N 1
ATOM 812 C CA . GLY A 1 104 ? 4.629 4.832 -37.858 1.00 53.97 104 GLY A CA 1
ATOM 813 C C . GLY A 1 104 ? 5.164 6.197 -38.296 1.00 53.97 104 GLY A C 1
ATOM 814 O O . GLY A 1 104 ? 4.424 7.058 -38.756 1.00 53.97 104 GLY A O 1
ATOM 815 N N . ALA A 1 105 ? 6.486 6.325 -38.323 1.00 43.00 105 ALA A N 1
ATOM 816 C CA . ALA A 1 105 ? 7.162 7.100 -39.355 1.00 43.00 105 ALA A CA 1
ATOM 817 C C . ALA A 1 105 ? 8.351 6.277 -39.856 1.00 43.00 105 ALA A C 1
ATOM 819 O O . ALA A 1 105 ? 9.070 5.649 -39.081 1.00 43.00 105 ALA A O 1
ATOM 820 N N . ALA A 1 106 ? 8.453 6.193 -41.177 1.00 44.44 106 ALA A N 1
ATOM 821 C CA . ALA A 1 106 ? 9.285 5.275 -41.931 1.00 44.44 106 ALA A CA 1
ATOM 822 C C . ALA A 1 106 ? 10.739 5.165 -41.443 1.00 44.44 106 ALA A C 1
ATOM 824 O O . ALA A 1 106 ? 11.384 6.138 -41.058 1.00 44.44 106 ALA A O 1
ATOM 825 N N . ARG A 1 107 ? 11.276 3.946 -41.574 1.00 50.91 107 ARG A N 1
ATOM 826 C CA . ARG A 1 107 ? 12.715 3.690 -41.614 1.00 50.91 107 ARG A CA 1
ATOM 827 C C . ARG A 1 107 ? 13.393 4.679 -42.568 1.00 50.91 107 ARG A C 1
ATOM 829 O O . ARG A 1 107 ? 13.191 4.598 -43.775 1.00 50.91 107 ARG A O 1
ATOM 836 N N . SER A 1 108 ? 14.299 5.485 -42.042 1.00 39.66 108 SER A N 1
ATOM 837 C CA . SER A 1 108 ? 15.487 5.917 -42.777 1.00 39.66 108 SER A CA 1
ATOM 838 C C . SER A 1 108 ? 16.615 6.140 -41.780 1.00 39.66 108 SER A C 1
ATOM 840 O O . SER A 1 108 ? 16.922 7.263 -41.389 1.00 39.66 108 SER A O 1
ATOM 842 N N . VAL A 1 109 ? 17.230 5.038 -41.346 1.00 40.28 109 VAL A N 1
ATOM 843 C CA . VAL A 1 109 ? 18.585 5.099 -40.800 1.00 40.28 109 VAL A CA 1
ATOM 844 C C . VAL A 1 109 ? 19.499 5.357 -41.998 1.00 40.28 109 VAL A C 1
ATOM 846 O O . VAL A 1 109 ? 19.887 4.425 -42.698 1.00 40.28 109 VAL A O 1
ATOM 849 N N . ILE A 1 110 ? 19.784 6.628 -42.283 1.00 39.62 110 ILE A N 1
ATOM 850 C CA . ILE A 1 110 ? 20.943 6.989 -43.099 1.00 39.62 110 ILE A CA 1
ATOM 851 C C . ILE A 1 110 ? 22.144 6.917 -42.160 1.00 39.62 110 ILE A C 1
ATOM 853 O O . ILE A 1 110 ? 22.344 7.784 -41.314 1.00 39.62 110 ILE A O 1
ATOM 857 N N . ILE A 1 111 ? 22.915 5.838 -42.285 1.00 44.56 111 ILE A N 1
ATOM 858 C CA . ILE A 1 111 ? 24.275 5.769 -41.756 1.00 44.56 111 ILE A CA 1
ATOM 859 C C . ILE A 1 111 ? 25.157 6.557 -42.733 1.00 44.56 111 ILE A C 1
ATOM 861 O O . ILE A 1 111 ? 25.487 6.069 -43.810 1.00 44.56 111 ILE A O 1
ATOM 865 N N . SER A 1 112 ? 25.523 7.780 -42.364 1.00 40.72 112 SER A N 1
ATOM 866 C CA . SER A 1 112 ? 26.601 8.567 -42.976 1.00 40.72 112 SER A CA 1
ATOM 867 C C . SER A 1 112 ? 27.310 9.293 -41.830 1.00 40.72 112 SER A C 1
ATOM 869 O O . SER A 1 112 ? 26.641 9.988 -41.079 1.00 40.72 112 SER A O 1
ATOM 871 N N . GLU A 1 113 ? 28.602 9.186 -41.555 1.00 41.56 113 GLU A N 1
ATOM 872 C CA . GLU A 1 113 ? 29.729 8.522 -42.191 1.00 41.56 113 GLU A CA 1
ATOM 873 C C . GLU A 1 113 ? 30.657 8.053 -41.056 1.00 41.56 113 GLU A C 1
ATOM 875 O O . GLU A 1 113 ? 30.939 8.813 -40.132 1.00 41.56 113 GLU A O 1
ATOM 880 N N . LEU A 1 114 ? 31.181 6.828 -41.146 1.00 41.84 114 LEU A N 1
ATOM 881 C CA . LEU A 1 114 ? 32.549 6.573 -40.708 1.00 41.84 114 LEU A CA 1
ATOM 882 C C . LEU A 1 114 ? 33.416 6.888 -41.930 1.00 41.84 114 LEU A C 1
ATOM 884 O O . LEU A 1 114 ? 33.401 6.141 -42.910 1.00 41.84 114 LEU A O 1
ATOM 888 N N . LYS A 1 115 ? 34.148 7.995 -41.885 1.00 42.22 115 LYS A N 1
ATOM 889 C CA . LYS A 1 115 ? 35.387 8.157 -42.642 1.00 42.22 115 LYS A CA 1
ATOM 890 C C . LYS A 1 115 ? 36.471 8.550 -41.650 1.00 42.22 115 LYS A C 1
ATOM 892 O O . LYS A 1 115 ? 36.217 9.348 -40.752 1.00 42.22 115 LYS A O 1
ATOM 897 N N . LEU A 1 116 ? 37.595 7.859 -41.824 1.00 41.19 116 LEU A N 1
ATOM 898 C CA . LEU A 1 116 ? 38.876 7.985 -41.135 1.00 41.19 116 LEU A CA 1
ATOM 899 C C . LEU A 1 116 ? 39.281 9.427 -40.825 1.00 41.19 116 LEU A C 1
ATOM 901 O O . LEU A 1 116 ? 39.051 10.292 -41.700 1.00 41.19 116 LEU A O 1
#

pLDDT: mean 82.33, std 20.17, range [39.47, 98.69]